Protein AF-A0A447RX82-F1 (afdb_monomer)

pLDDT: mean 80.62, std 11.51, range [54.75, 96.19]

Solvent-accessible surface area (backbone atoms only — not comparable to full-atom values): 3690 Å² total; per-residue (Å²): 112,71,71,57,49,48,72,76,41,72,89,58,65,50,70,48,76,48,72,72,90,79,66,59,96,80,65,74,84,73,76,99,58,38,77,45,61,56,87,69,52,75,68,55,51,53,50,45,53,55,55,19,56,72,72,110

Structure (mmCIF, N/CA/C/O backbone):
data_AF-A0A447RX82-F1
#
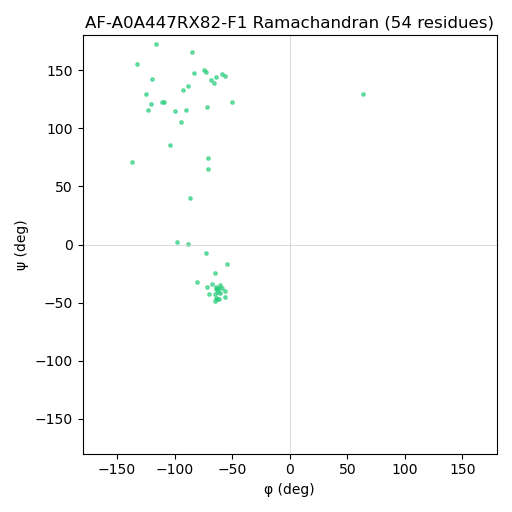_entry.id   AF-A0A447RX82-F1
#
loop_
_atom_site.group_PDB
_atom_site.id
_atom_site.type_symbol
_atom_site.label_atom_id
_atom_site.label_alt_id
_atom_site.label_comp_id
_atom_site.label_asym_id
_atom_site.label_entity_id
_atom_site.label_seq_id
_atom_site.pdbx_PDB_ins_code
_atom_site.Cartn_x
_atom_site.Cartn_y
_atom_site.Cartn_z
_atom_site.occupancy
_atom_site.B_iso_or_equiv
_atom_site.auth_seq_id
_atom_site.auth_comp_id
_atom_site.auth_asym_id
_atom_site.auth_atom_id
_atom_site.pdbx_PDB_model_num
ATOM 1 N N . MET A 1 1 ? 15.029 -2.156 -3.961 1.00 62.75 1 MET A N 1
ATOM 2 C CA . MET A 1 1 ? 14.210 -3.086 -3.148 1.00 62.75 1 MET A CA 1
ATOM 3 C C . MET A 1 1 ? 12.819 -3.324 -3.754 1.00 62.75 1 MET A C 1
ATOM 5 O O . MET A 1 1 ? 12.512 -4.459 -4.085 1.00 62.75 1 MET A O 1
ATOM 9 N N . ILE A 1 2 ? 12.007 -2.286 -3.981 1.00 71.69 2 ILE A N 1
ATOM 10 C CA . ILE A 1 2 ? 10.627 -2.394 -4.509 1.00 71.69 2 ILE A CA 1
ATOM 11 C C . ILE A 1 2 ? 10.492 -3.132 -5.861 1.00 71.69 2 ILE A C 1
ATOM 13 O O . ILE A 1 2 ? 9.610 -3.967 -6.032 1.00 71.69 2 ILE A O 1
ATOM 17 N N . HIS A 1 3 ? 11.427 -2.911 -6.792 1.00 72.88 3 HIS A N 1
ATOM 18 C CA . HIS A 1 3 ? 11.490 -3.624 -8.074 1.00 72.88 3 HIS A CA 1
ATOM 19 C C . HIS A 1 3 ? 11.668 -5.141 -7.901 1.00 72.88 3 HIS A C 1
ATOM 21 O O . HIS A 1 3 ? 11.124 -5.927 -8.671 1.00 72.88 3 HIS A O 1
ATOM 27 N N . THR A 1 4 ? 12.408 -5.566 -6.874 1.00 79.12 4 THR A N 1
ATOM 28 C CA . THR A 1 4 ? 12.614 -6.986 -6.569 1.00 79.12 4 THR A CA 1
ATOM 29 C C . THR A 1 4 ? 11.328 -7.626 -6.055 1.00 79.12 4 THR A C 1
ATOM 31 O O . THR A 1 4 ? 10.980 -8.713 -6.509 1.00 79.12 4 THR A O 1
ATOM 34 N N . ALA A 1 5 ? 10.592 -6.938 -5.175 1.00 77.94 5 ALA A N 1
ATOM 35 C CA . ALA A 1 5 ? 9.315 -7.420 -4.649 1.00 77.94 5 ALA A CA 1
ATOM 36 C C . ALA A 1 5 ? 8.279 -7.618 -5.768 1.00 77.94 5 ALA A C 1
ATOM 38 O O . ALA A 1 5 ? 7.708 -8.700 -5.873 1.00 77.94 5 ALA A O 1
ATOM 39 N N . ARG A 1 6 ? 8.129 -6.635 -6.671 1.00 80.56 6 ARG A N 1
ATOM 40 C CA . ARG A 1 6 ? 7.208 -6.737 -7.819 1.00 80.56 6 ARG A CA 1
ATOM 41 C C . ARG A 1 6 ? 7.553 -7.882 -8.774 1.00 80.56 6 ARG A C 1
ATOM 43 O O . ARG A 1 6 ? 6.652 -8.530 -9.286 1.00 80.56 6 ARG A O 1
ATOM 50 N N . ARG A 1 7 ? 8.844 -8.153 -9.009 1.00 83.56 7 ARG A N 1
ATOM 51 C CA . ARG A 1 7 ? 9.259 -9.281 -9.863 1.00 83.56 7 ARG A CA 1
ATOM 52 C C . ARG A 1 7 ? 9.042 -10.640 -9.204 1.00 83.56 7 ARG A C 1
ATOM 54 O O . ARG A 1 7 ? 8.728 -11.598 -9.899 1.00 83.56 7 ARG A O 1
ATOM 61 N N . ARG A 1 8 ? 9.255 -10.743 -7.889 1.00 87.31 8 ARG A N 1
ATOM 62 C CA . ARG A 1 8 ? 9.153 -12.019 -7.164 1.00 87.31 8 ARG A CA 1
ATOM 63 C C . ARG A 1 8 ? 7.705 -12.385 -6.831 1.00 87.31 8 ARG A C 1
ATOM 65 O O . ARG A 1 8 ? 7.387 -13.568 -6.808 1.00 87.31 8 ARG A O 1
ATOM 72 N N . PHE A 1 9 ? 6.855 -11.387 -6.598 1.00 85.25 9 PHE A N 1
ATOM 73 C CA . PHE A 1 9 ? 5.466 -11.564 -6.180 1.00 85.25 9 PHE A CA 1
ATOM 74 C C . PHE A 1 9 ? 4.534 -10.605 -6.943 1.00 85.25 9 PHE A C 1
ATOM 76 O O . PHE A 1 9 ? 4.039 -9.639 -6.364 1.00 85.25 9 PHE A O 1
ATOM 83 N N . PRO A 1 10 ? 4.295 -10.833 -8.247 1.00 83.44 10 PRO A N 1
ATOM 84 C CA . PRO A 1 10 ? 3.545 -9.895 -9.086 1.00 83.44 10 PRO A CA 1
ATOM 85 C C . PRO A 1 10 ? 2.076 -9.724 -8.671 1.00 83.44 10 PRO A C 1
ATOM 87 O O . PRO A 1 10 ? 1.497 -8.683 -8.945 1.00 83.44 10 PRO A O 1
ATOM 90 N N . ALA A 1 11 ? 1.493 -10.717 -7.993 1.00 85.62 11 ALA A N 1
ATOM 91 C CA . ALA A 1 11 ? 0.103 -10.697 -7.538 1.00 85.62 11 ALA A CA 1
ATOM 92 C C . ALA A 1 11 ? -0.094 -10.065 -6.147 1.00 85.62 11 ALA A 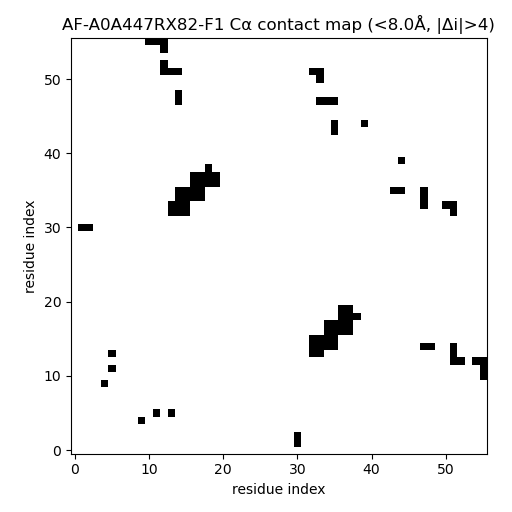C 1
ATOM 94 O O . ALA A 1 11 ? -1.212 -10.058 -5.641 1.00 85.62 11 ALA A O 1
ATOM 95 N N . LEU A 1 12 ? 0.971 -9.592 -5.487 1.00 85.06 12 LEU A N 1
ATOM 96 C CA . LEU A 1 12 ? 0.843 -8.950 -4.179 1.00 85.06 12 LEU A CA 1
ATOM 97 C C . LEU A 1 12 ? 0.693 -7.431 -4.339 1.00 85.06 12 LEU A C 1
ATOM 99 O O . LEU A 1 12 ? 1.503 -6.820 -5.042 1.00 85.06 12 LEU A O 1
ATOM 103 N N . PRO A 1 13 ? -0.277 -6.798 -3.651 1.00 85.00 13 PRO A N 1
ATOM 104 C CA . PRO A 1 13 ? -0.377 -5.349 -3.626 1.00 85.00 13 PRO A CA 1
ATOM 105 C C . PRO A 1 13 ? 0.839 -4.772 -2.913 1.00 85.00 13 PRO A C 1
ATOM 107 O O . PRO A 1 13 ? 1.290 -5.278 -1.882 1.00 85.00 13 PRO A O 1
ATOM 110 N N . VAL A 1 14 ? 1.369 -3.682 -3.457 1.00 86.19 14 VAL A N 1
ATOM 111 C CA . VAL A 1 14 ? 2.577 -3.046 -2.943 1.00 86.19 14 VAL A CA 1
ATOM 112 C C . VAL A 1 14 ? 2.264 -1.610 -2.542 1.00 86.19 14 VAL A C 1
ATOM 114 O O . VAL A 1 14 ? 1.874 -0.797 -3.376 1.00 86.19 14 VAL A O 1
ATOM 117 N N . LEU A 1 15 ? 2.489 -1.300 -1.265 1.00 87.00 15 LEU A N 1
ATOM 118 C CA . LEU A 1 15 ? 2.414 0.047 -0.707 1.00 87.00 15 LEU A CA 1
ATOM 119 C C . LEU A 1 15 ? 3.823 0.529 -0.357 1.00 87.00 15 LEU A C 1
ATOM 121 O O . LEU A 1 15 ? 4.515 -0.100 0.449 1.00 87.00 15 LEU A O 1
ATOM 125 N N . LEU A 1 16 ? 4.249 1.656 -0.927 1.00 86.62 16 LEU A N 1
ATOM 126 C CA . LEU A 1 16 ? 5.489 2.305 -0.527 1.00 86.62 16 LEU A CA 1
ATOM 127 C C . LEU A 1 16 ? 5.220 3.313 0.590 1.00 86.62 16 LEU A C 1
ATOM 129 O O . LEU A 1 16 ? 4.562 4.332 0.394 1.00 86.62 16 LEU A O 1
ATOM 133 N N . ILE A 1 17 ? 5.795 3.052 1.760 1.00 86.81 17 ILE A N 1
ATOM 134 C CA . ILE A 1 17 ? 5.756 3.979 2.888 1.00 86.81 17 ILE A CA 1
ATOM 135 C C . ILE A 1 17 ? 7.084 4.737 2.946 1.00 86.81 17 ILE A C 1
ATOM 137 O O . ILE A 1 17 ? 8.121 4.137 3.232 1.00 86.81 17 ILE A O 1
ATOM 141 N N . SER A 1 18 ? 7.057 6.053 2.723 1.00 81.19 18 SER A N 1
ATOM 142 C CA . SER A 1 18 ? 8.258 6.901 2.756 1.00 81.19 18 SER A CA 1
ATOM 143 C C . SER A 1 18 ? 8.164 7.994 3.824 1.00 81.19 18 SER A C 1
ATOM 145 O O . SER A 1 18 ? 7.097 8.562 4.068 1.00 81.19 18 SER A O 1
ATOM 147 N N . GLY A 1 19 ? 9.287 8.283 4.485 1.00 69.12 19 GLY A N 1
ATOM 148 C CA . GLY A 1 19 ? 9.438 9.409 5.406 1.00 69.12 19 GLY A CA 1
ATOM 149 C C . GLY A 1 19 ? 10.371 10.452 4.804 1.00 69.12 19 GLY A C 1
ATOM 150 O O . GLY A 1 19 ? 11.511 10.121 4.506 1.00 69.12 19 GLY A O 1
ATOM 151 N N . GLN A 1 20 ? 9.871 11.683 4.672 1.00 61.03 20 GLN A N 1
ATOM 152 C CA . GLN A 1 20 ? 10.512 12.845 4.042 1.00 61.03 20 GLN A CA 1
ATOM 153 C C . GLN A 1 20 ? 10.801 12.717 2.538 1.00 61.03 20 GLN A C 1
ATOM 155 O O . GLN A 1 20 ? 11.424 11.780 2.055 1.00 61.03 20 GLN A O 1
ATOM 160 N N . ASP A 1 21 ? 10.369 13.736 1.793 1.00 62.56 21 ASP A N 1
ATOM 161 C CA . ASP A 1 21 ? 10.588 13.901 0.350 1.00 62.56 21 ASP A CA 1
ATOM 162 C C . ASP A 1 21 ? 11.943 14.596 0.094 1.00 62.56 21 ASP A C 1
ATOM 164 O O . ASP A 1 21 ? 12.045 15.484 -0.751 1.00 62.56 21 ASP A O 1
ATOM 168 N N . LEU A 1 22 ? 12.987 14.241 0.864 1.00 54.75 22 LEU A N 1
ATOM 169 C CA . LEU A 1 22 ? 14.359 14.707 0.629 1.00 54.75 22 LEU A CA 1
ATOM 170 C C . LEU A 1 22 ? 14.878 14.017 -0.633 1.00 54.75 22 LEU A C 1
ATOM 172 O O . LEU A 1 22 ? 15.640 13.054 -0.577 1.00 54.75 22 LEU A O 1
ATOM 176 N N . ARG A 1 23 ? 14.388 14.464 -1.788 1.00 60.12 23 ARG A N 1
ATOM 177 C CA . ARG A 1 23 ? 14.852 13.988 -3.083 1.00 60.12 23 ARG A CA 1
ATOM 178 C C . ARG A 1 23 ? 16.256 14.550 -3.299 1.00 60.12 23 ARG A C 1
ATOM 180 O O . ARG A 1 23 ? 16.395 15.772 -3.372 1.00 60.12 23 ARG A O 1
ATOM 187 N N . PRO A 1 24 ? 17.302 13.719 -3.430 1.00 60.50 24 PRO A N 1
ATOM 188 C CA . PRO A 1 24 ? 18.512 14.185 -4.087 1.00 60.50 24 PRO A CA 1
ATOM 189 C C . PRO A 1 24 ? 18.143 14.633 -5.511 1.00 60.50 24 PRO A C 1
ATOM 191 O O . PRO A 1 24 ? 17.241 14.066 -6.130 1.00 60.50 24 PRO A O 1
ATOM 194 N N . ALA A 1 25 ? 18.823 15.656 -6.036 1.00 62.22 25 ALA A N 1
ATOM 195 C CA . ALA A 1 25 ? 18.526 16.275 -7.338 1.00 62.22 25 ALA A CA 1
ATOM 196 C C . ALA A 1 25 ? 18.492 15.280 -8.523 1.00 62.22 25 ALA A C 1
ATOM 198 O O . ALA A 1 25 ? 17.935 15.578 -9.575 1.00 62.22 25 ALA A O 1
ATOM 199 N N . GLN A 1 26 ? 19.046 14.080 -8.337 1.00 59.44 26 GLN A N 1
ATOM 200 C CA . GLN A 1 26 ? 18.922 12.930 -9.226 1.00 59.44 26 GLN A CA 1
ATOM 201 C C . GLN A 1 26 ? 17.938 11.930 -8.611 1.00 59.44 26 GLN A C 1
ATOM 203 O O . GLN A 1 26 ? 18.329 11.010 -7.892 1.00 59.44 26 GLN A O 1
ATOM 208 N N . ASN A 1 27 ? 16.644 12.132 -8.859 1.00 59.62 27 ASN A N 1
ATOM 209 C CA . ASN A 1 27 ? 15.609 11.234 -8.367 1.00 59.62 27 ASN A CA 1
ATOM 210 C C . ASN A 1 27 ? 15.281 10.206 -9.462 1.00 59.62 27 ASN A C 1
ATOM 212 O O . ASN A 1 27 ? 14.638 10.579 -10.448 1.00 59.62 27 ASN A O 1
ATOM 216 N N . PRO A 1 28 ? 15.717 8.936 -9.350 1.00 67.19 28 PRO A N 1
ATOM 217 C CA . PRO A 1 28 ? 15.263 7.910 -10.277 1.00 67.19 28 PRO A CA 1
ATOM 218 C C . PRO A 1 28 ? 13.734 7.847 -10.245 1.00 67.19 28 PRO A C 1
ATOM 220 O O . PRO A 1 28 ? 13.124 8.059 -9.192 1.00 67.19 28 PRO A O 1
ATOM 223 N N . ALA A 1 29 ? 13.124 7.580 -11.404 1.00 69.88 29 ALA A N 1
ATOM 224 C CA . ALA A 1 29 ? 11.678 7.476 -11.518 1.00 69.88 29 ALA A CA 1
ATOM 225 C C . ALA A 1 29 ? 11.154 6.532 -10.435 1.00 69.88 29 ALA A C 1
ATOM 227 O O . ALA A 1 29 ? 11.589 5.386 -10.281 1.00 69.88 29 ALA A O 1
ATOM 228 N N . LEU A 1 30 ? 10.257 7.082 -9.634 1.00 68.88 30 LEU A N 1
ATOM 229 C CA . LEU A 1 30 ? 9.633 6.362 -8.558 1.00 68.88 30 LEU A CA 1
ATOM 230 C C . LEU A 1 30 ? 8.706 5.293 -9.153 1.00 68.88 30 LEU A C 1
ATOM 232 O O . LEU A 1 30 ? 8.072 5.545 -10.177 1.00 68.88 30 LEU A O 1
ATOM 236 N N . PRO A 1 31 ? 8.629 4.091 -8.560 1.00 73.06 31 PRO A N 1
ATOM 237 C CA . PRO A 1 31 ? 7.764 3.050 -9.091 1.00 73.06 31 PRO A CA 1
ATOM 238 C C . PRO A 1 31 ? 6.298 3.477 -9.013 1.00 73.06 31 PRO A C 1
ATOM 240 O O . PRO A 1 31 ? 5.877 4.071 -8.018 1.00 73.06 31 PRO A O 1
ATOM 243 N N . GLU A 1 32 ? 5.519 3.086 -10.020 1.00 80.62 32 GLU A N 1
ATOM 244 C CA . GLU A 1 32 ? 4.060 3.247 -10.071 1.00 80.62 32 GLU A CA 1
ATOM 245 C C . GLU A 1 32 ? 3.353 2.295 -9.088 1.00 80.62 32 GLU A C 1
ATOM 247 O O . GLU A 1 32 ? 2.676 1.342 -9.470 1.00 80.62 32 GLU A O 1
ATOM 252 N N . VAL A 1 33 ? 3.579 2.505 -7.796 1.00 80.12 33 VAL A N 1
ATOM 253 C CA . VAL A 1 33 ? 2.904 1.824 -6.679 1.00 80.12 33 VAL A CA 1
ATOM 254 C C . VAL A 1 33 ? 2.106 2.845 -5.878 1.00 80.12 33 VAL A C 1
ATOM 256 O O . VAL A 1 33 ? 2.217 4.031 -6.155 1.00 80.12 33 VAL A O 1
ATOM 259 N N . GLU A 1 34 ? 1.302 2.412 -4.908 1.00 86.62 34 GLU A N 1
ATOM 260 C CA . GLU A 1 34 ? 0.619 3.331 -3.987 1.00 86.62 34 GLU A CA 1
ATOM 261 C C . GLU A 1 34 ? 1.617 3.930 -2.980 1.00 86.62 34 GLU A C 1
ATOM 263 O O . GLU A 1 34 ? 2.593 3.270 -2.604 1.00 86.62 34 GLU A O 1
ATOM 268 N N . TRP A 1 35 ? 1.384 5.171 -2.537 1.00 86.69 35 TRP A N 1
ATOM 269 C CA . TRP A 1 35 ? 2.324 5.929 -1.701 1.00 86.69 35 TRP A CA 1
ATOM 270 C C . TRP A 1 35 ? 1.681 6.408 -0.408 1.00 86.69 35 TRP A C 1
ATOM 272 O O . TRP A 1 35 ? 0.671 7.103 -0.424 1.00 86.69 35 TRP A O 1
ATOM 282 N N . LEU A 1 36 ? 2.342 6.150 0.721 1.00 89.62 36 LEU A N 1
ATOM 283 C CA . LEU A 1 36 ? 1.953 6.702 2.017 1.00 89.62 36 LEU A CA 1
ATOM 284 C C . LEU A 1 36 ? 3.112 7.484 2.641 1.00 89.62 36 LEU A C 1
ATOM 286 O O . LEU A 1 36 ? 4.166 6.932 2.970 1.00 89.62 36 LEU A O 1
ATOM 290 N N . ARG A 1 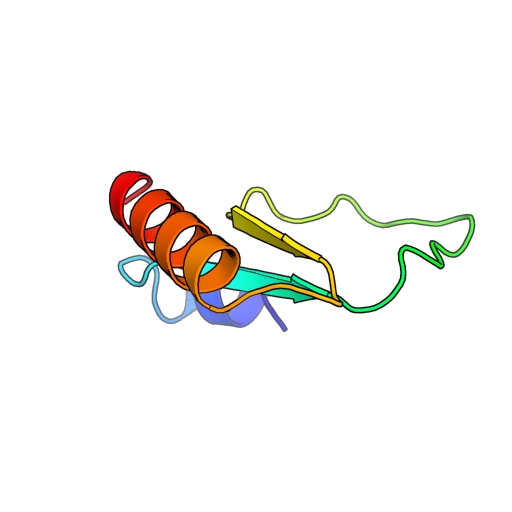37 ? 2.914 8.794 2.807 1.00 87.88 37 ARG A N 1
ATOM 291 C CA . ARG A 1 37 ? 3.906 9.710 3.386 1.00 87.88 37 ARG A CA 1
ATOM 292 C C . ARG A 1 37 ? 3.765 9.781 4.900 1.00 87.88 37 ARG A C 1
ATOM 294 O O . ARG A 1 37 ? 2.658 9.891 5.413 1.00 87.88 37 ARG A O 1
ATOM 301 N N . LYS A 1 38 ? 4.889 9.747 5.6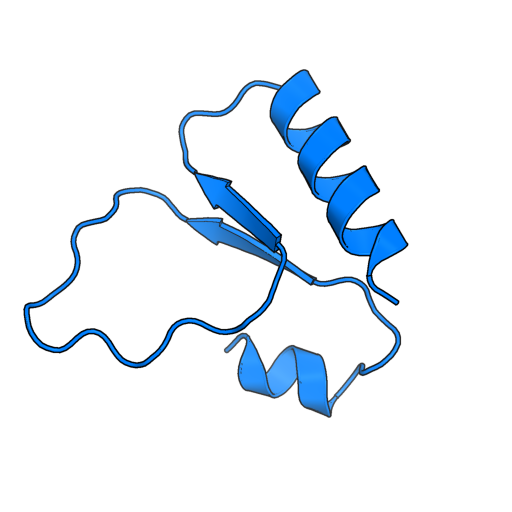16 1.00 87.38 38 LYS A N 1
ATOM 302 C CA . LYS A 1 38 ? 4.926 9.971 7.070 1.00 87.38 38 LYS A CA 1
ATOM 303 C C . LYS A 1 38 ? 4.952 11.477 7.408 1.00 87.38 38 LYS A C 1
ATOM 305 O O . LYS A 1 38 ? 5.604 12.221 6.675 1.00 87.38 38 LYS A O 1
ATOM 310 N N . PRO A 1 39 ? 4.356 11.904 8.540 1.00 91.75 39 PRO A N 1
ATOM 311 C CA . PRO A 1 39 ? 3.520 11.095 9.430 1.00 91.75 39 PRO A CA 1
ATOM 312 C C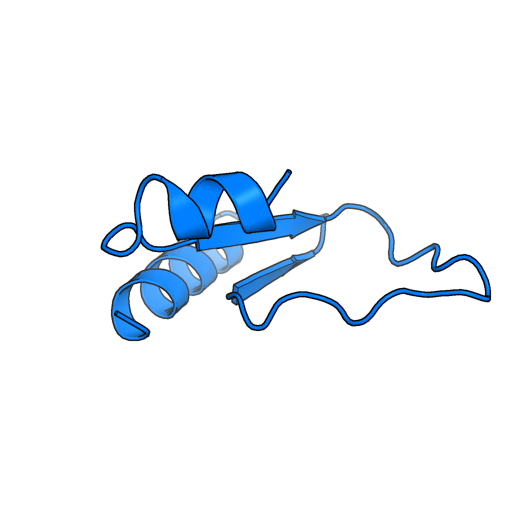 . PRO A 1 39 ? 2.137 10.840 8.815 1.00 91.75 39 PRO A C 1
ATOM 314 O O . PRO A 1 39 ? 1.627 11.664 8.063 1.00 91.75 39 PRO A O 1
ATOM 317 N N . PHE A 1 40 ? 1.533 9.702 9.157 1.00 91.00 40 PHE A N 1
ATOM 318 C CA . PHE A 1 40 ? 0.184 9.345 8.723 1.00 91.00 40 PHE A CA 1
ATOM 319 C C . PHE A 1 40 ? -0.661 8.839 9.891 1.00 91.00 40 PHE A C 1
ATOM 321 O O . PHE A 1 40 ? -0.148 8.311 10.880 1.00 91.00 40 PHE A O 1
ATOM 328 N N . THR A 1 41 ? -1.975 8.971 9.756 1.00 94.75 41 THR A N 1
ATOM 329 C CA . THR A 1 41 ? -2.969 8.418 10.673 1.00 94.75 41 THR A CA 1
ATOM 330 C C . THR A 1 41 ? -3.291 6.965 10.325 1.00 94.75 41 THR A C 1
ATOM 332 O O . THR A 1 41 ? -3.022 6.481 9.224 1.00 94.75 41 THR A O 1
ATOM 335 N N 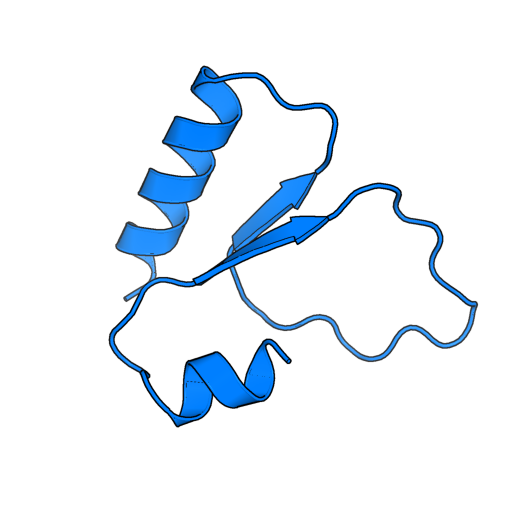. ARG A 1 42 ? -3.945 6.254 11.252 1.00 95.75 42 ARG A N 1
ATOM 336 C CA . ARG A 1 42 ? -4.465 4.901 10.987 1.00 95.75 42 ARG A CA 1
ATOM 337 C C . ARG A 1 42 ? -5.460 4.877 9.823 1.00 95.75 42 ARG A C 1
ATOM 339 O O . ARG A 1 42 ? -5.435 3.938 9.037 1.00 95.75 42 ARG A O 1
ATOM 346 N N . ALA A 1 43 ? -6.292 5.912 9.695 1.00 96.19 43 ALA A N 1
ATOM 347 C CA . ALA A 1 43 ? -7.244 6.032 8.594 1.00 96.19 43 ALA A CA 1
ATOM 348 C C . ALA A 1 43 ? -6.527 6.184 7.243 1.00 96.19 43 ALA A C 1
ATOM 350 O O . ALA A 1 43 ? -6.883 5.507 6.283 1.00 96.19 43 ALA A O 1
ATOM 351 N N . GLN A 1 44 ? -5.465 6.994 7.190 1.00 93.62 44 GLN A N 1
ATOM 352 C CA . GLN A 1 44 ? -4.641 7.149 5.986 1.00 93.62 44 GLN A CA 1
ATOM 353 C C . GLN A 1 44 ? -3.934 5.842 5.603 1.00 93.62 44 GLN A C 1
ATOM 355 O O . GLN A 1 44 ? -3.877 5.503 4.425 1.00 93.62 44 GLN A O 1
ATOM 360 N N . LEU A 1 45 ? -3.462 5.065 6.585 1.00 94.25 45 LEU A N 1
ATOM 361 C CA . LEU A 1 45 ? -2.914 3.733 6.323 1.00 94.25 45 LEU A CA 1
ATOM 362 C C . LEU A 1 45 ? -3.972 2.775 5.757 1.00 94.25 45 LEU A C 1
ATOM 364 O O . LEU A 1 45 ? -3.706 2.097 4.769 1.00 94.25 45 LEU A O 1
ATOM 368 N N . ALA A 1 46 ? -5.167 2.725 6.352 1.00 93.94 46 ALA A N 1
ATOM 369 C CA . ALA A 1 46 ? -6.250 1.865 5.872 1.00 93.94 46 ALA A CA 1
ATOM 370 C C . ALA A 1 46 ? -6.670 2.222 4.437 1.00 93.94 46 ALA A C 1
ATOM 372 O O . ALA A 1 46 ? -6.859 1.334 3.605 1.00 93.94 46 ALA A O 1
ATOM 373 N N . GLN A 1 47 ? -6.755 3.518 4.129 1.00 93.12 47 GLN A N 1
ATOM 374 C CA . GLN A 1 47 ? -7.077 3.999 2.790 1.00 93.12 47 GLN A CA 1
ATOM 375 C C . GLN A 1 47 ? -5.998 3.617 1.771 1.00 93.12 47 GLN A C 1
ATOM 377 O O . GLN A 1 47 ? -6.328 3.089 0.711 1.00 93.12 47 GLN A O 1
ATOM 382 N N . ALA A 1 48 ? -4.721 3.810 2.108 1.00 91.88 48 ALA A N 1
ATOM 383 C CA . ALA A 1 48 ? -3.604 3.446 1.240 1.00 91.88 48 ALA A CA 1
ATOM 384 C C . ALA A 1 48 ? -3.523 1.929 0.993 1.00 91.88 48 ALA A C 1
ATOM 386 O O . ALA A 1 48 ? -3.222 1.491 -0.115 1.00 91.88 48 ALA A O 1
ATOM 387 N N . LEU A 1 49 ? -3.840 1.110 2.002 1.00 91.75 49 LEU A N 1
ATOM 388 C CA . LEU A 1 49 ? -3.946 -0.339 1.828 1.00 91.75 49 LEU A CA 1
ATOM 389 C C . LEU A 1 49 ? -5.091 -0.701 0.878 1.00 91.75 49 LEU A C 1
ATOM 391 O O . LEU A 1 49 ? -4.868 -1.452 -0.066 1.00 91.75 49 LEU A O 1
ATOM 395 N N . SER A 1 50 ? -6.284 -0.138 1.083 1.00 92.12 50 SER A N 1
ATOM 396 C CA . SER A 1 50 ? -7.43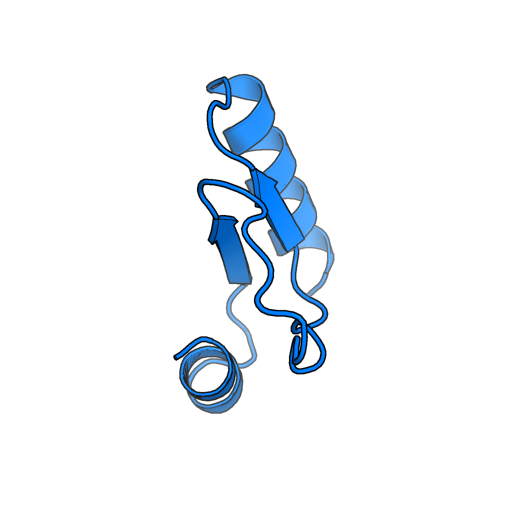6 -0.368 0.199 1.00 92.12 50 SER A CA 1
ATOM 397 C C . SER A 1 50 ? -7.119 0.003 -1.257 1.00 92.12 50 SER A C 1
ATOM 399 O O . SER A 1 50 ? -7.352 -0.788 -2.171 1.00 92.12 50 SER A O 1
ATOM 401 N N . ALA A 1 51 ? -6.484 1.161 -1.470 1.00 89.56 51 ALA A N 1
ATOM 402 C CA . ALA A 1 51 ? -6.049 1.610 -2.788 1.00 89.56 51 ALA A CA 1
ATOM 403 C C . ALA A 1 51 ? -5.021 0.663 -3.427 1.00 89.56 51 ALA A C 1
ATOM 405 O O . ALA A 1 51 ? -5.134 0.361 -4.611 1.00 89.56 51 ALA A O 1
ATOM 406 N N . ALA A 1 52 ? -4.055 0.142 -2.662 1.00 89.19 52 ALA A N 1
ATOM 407 C CA . ALA A 1 52 ? -3.071 -0.807 -3.181 1.00 89.19 52 ALA A CA 1
ATOM 408 C C . ALA A 1 52 ? -3.715 -2.125 -3.656 1.00 89.19 52 ALA A C 1
ATOM 410 O O . ALA A 1 52 ? -3.306 -2.656 -4.687 1.00 89.19 52 ALA A O 1
ATOM 411 N N . TYR A 1 53 ? -4.729 -2.630 -2.944 1.00 87.00 53 TYR A N 1
ATOM 412 C CA . TYR A 1 53 ? -5.475 -3.833 -3.342 1.00 87.00 53 TYR A CA 1
ATOM 413 C C . TYR A 1 53 ? -6.316 -3.631 -4.608 1.00 87.00 53 TYR A C 1
ATOM 415 O O . TYR A 1 53 ? -6.430 -4.556 -5.404 1.00 87.00 53 TYR A O 1
ATOM 423 N N . ALA A 1 54 ? -6.869 -2.436 -4.827 1.00 87.44 54 ALA A N 1
ATOM 424 C CA . ALA A 1 54 ? -7.687 -2.135 -6.005 1.00 87.44 54 ALA A CA 1
ATOM 425 C C . ALA A 1 54 ? -6.890 -2.011 -7.323 1.00 87.44 54 ALA A C 1
ATOM 427 O O . ALA A 1 54 ? -7.489 -1.846 -8.382 1.00 87.44 54 ALA A O 1
ATOM 428 N N . ARG A 1 55 ? -5.550 -2.033 -7.267 1.00 76.25 55 ARG A N 1
ATOM 429 C CA . ARG A 1 55 ? -4.655 -1.881 -8.433 1.00 76.25 55 ARG A CA 1
ATOM 430 C C . ARG A 1 55 ? -4.130 -3.207 -8.996 1.00 76.25 55 ARG A C 1
ATOM 432 O O . ARG A 1 55 ? -3.293 -3.163 -9.898 1.00 76.25 55 ARG A O 1
ATOM 439 N N . ILE A 1 56 ? -4.549 -4.340 -8.432 1.00 69.81 56 ILE A N 1
ATOM 440 C CA . ILE A 1 56 ? -4.208 -5.688 -8.916 1.00 69.81 56 ILE A CA 1
ATOM 441 C C . ILE A 1 56 ? -5.219 -6.128 -9.969 1.00 69.81 56 ILE A C 1
ATOM 443 O O . ILE A 1 56 ? -6.420 -5.845 -9.768 1.00 69.81 56 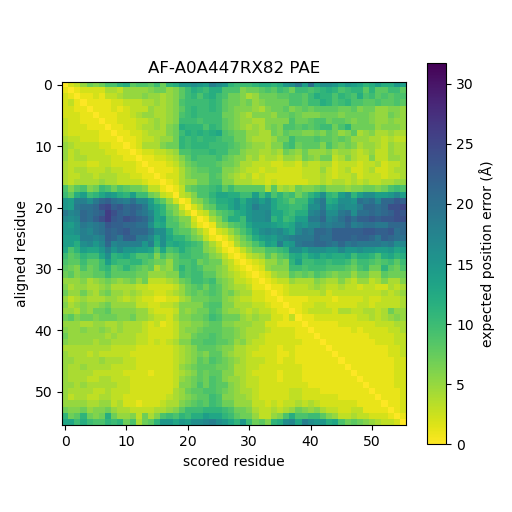ILE A O 1
#

Organism: Klebsiella pneumoniae (NCBI:txid573)

Mean predicted aligned error: 6.7 Å

Secondary structure (DSSP, 8-stat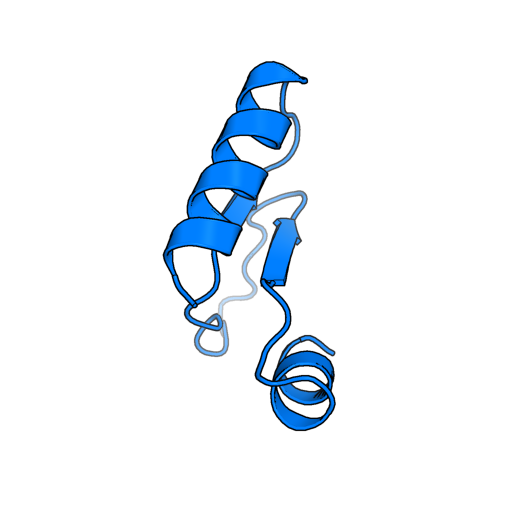e):
-HHHHHHH-TTS--EEEEE-----SS-PPPPSSEEEEES--HHHHHHHHHHHHTT-

Foldseek 3Di:
DVVVCCVVCVLDQDEDEDEDPPADPDHDDDDPHQYDYPPDDPVSVVVSVVVSNVVD

Radius of gyration: 12.28 Å; Cα contacts (8 Å, |Δi|>4): 47; chains: 1; bounding box: 27×28×22 Å

Sequence (56 aa):
MIHTARRRFPALPVLLISGQDLRPAQNPALPEVEWLRKPFTRAQLAQALSAAYARI

InterPro domains:
  IPR011006 CheY-like superfamily [SSF52172] (5-55)

Nearest PDB structures (foldseek):
  2rdm-assembly1_A  TM=6.847E-01  e=2.528E-01  Sinorhizobium medicae WSM419
  1ydh-assembly1_B  TM=4.787E-01  e=9.749E+00  Arabidopsis thaliana
  8yv6-assembly1_A  TM=3.134E-01  e=9.749E+00  Homo sapiens